Protein AF-A0A2P4Q697-F1 (afdb_monomer_lite)

Foldseek 3Di:
DVVVLVVVVVCQVFDADPNDTGHDADADEDAPVVVCVQLQFADCPDQQNDPQDLHGPVCPPVPVDDDDRDDWLVLCQVPQPSHPGRDDRHNNSVHTPVRHDYDPVNVVVVVVVVVVVVVCVVCVVVVNPDPVVQVVVCVVCVVVVHHKDWDADPPPRDIDMDD

pLDDT: mean 92.04, std 4.47, range [66.31, 97.88]

Structure (mmCIF, N/CA/C/O backbone):
data_AF-A0A2P4Q697-F1
#
_entry.id   AF-A0A2P4Q697-F1
#
loop_
_atom_site.group_PDB
_atom_site.id
_atom_site.type_symbol
_atom_site.label_atom_id
_atom_site.label_alt_id
_atom_site.label_comp_id
_atom_site.label_asym_id
_atom_site.label_entity_id
_atom_site.label_seq_id
_atom_site.pdbx_PDB_ins_code
_atom_site.Cartn_x
_atom_site.Cartn_y
_atom_site.Cartn_z
_atom_site.occupancy
_atom_site.B_iso_or_equiv
_atom_site.auth_seq_id
_atom_site.auth_comp_id
_atom_site.auth_asym_id
_atom_site.auth_atom_id
_atom_site.pdbx_PDB_model_num
ATOM 1 N N . MET A 1 1 ? -18.423 13.085 9.509 1.00 74.38 1 MET A N 1
ATOM 2 C CA . MET A 1 1 ? -17.471 12.054 9.984 1.00 74.38 1 MET A CA 1
ATOM 3 C C . MET A 1 1 ? -17.628 11.698 11.458 1.00 74.38 1 MET A C 1
ATOM 5 O O . MET A 1 1 ? -17.779 10.522 11.745 1.00 74.38 1 MET A O 1
ATOM 9 N N . THR A 1 2 ? -17.678 12.653 12.391 1.00 80.69 2 THR A N 1
ATOM 10 C CA . THR A 1 2 ? -17.758 12.363 13.842 1.00 80.69 2 THR A CA 1
ATOM 11 C C . THR A 1 2 ? -18.938 11.465 14.242 1.00 80.69 2 THR A C 1
ATOM 13 O O . THR A 1 2 ? -18.762 10.519 15.005 1.00 80.69 2 THR A O 1
ATOM 16 N N . GLN A 1 3 ? -20.128 11.697 13.672 1.00 90.81 3 GLN A N 1
ATOM 17 C CA . GLN A 1 3 ? -21.302 10.849 13.919 1.00 90.81 3 GLN A CA 1
ATOM 18 C C . GLN A 1 3 ? -21.110 9.410 13.422 1.00 90.81 3 GLN A C 1
ATOM 20 O O . GLN A 1 3 ? -21.510 8.466 14.096 1.00 90.81 3 GLN A O 1
ATOM 25 N N . PHE A 1 4 ? -20.487 9.246 12.256 1.00 90.31 4 PHE A N 1
ATOM 26 C CA . PHE A 1 4 ? -20.236 7.940 11.654 1.00 90.31 4 PHE A CA 1
ATOM 27 C C . PHE A 1 4 ? -19.262 7.114 12.504 1.00 90.31 4 PHE A C 1
ATOM 29 O O . PHE A 1 4 ? -19.586 5.987 12.865 1.00 90.31 4 PHE A O 1
ATOM 36 N N . CYS A 1 5 ? -18.132 7.699 12.919 1.00 90.00 5 CYS A N 1
ATOM 37 C CA . CYS A 1 5 ? -17.176 7.026 13.806 1.00 90.00 5 CYS A CA 1
ATOM 38 C C . CYS A 1 5 ? -17.819 6.631 15.144 1.00 90.00 5 CYS A C 1
ATOM 40 O O . CYS A 1 5 ? -17.591 5.530 15.636 1.00 90.00 5 CYS A O 1
ATOM 42 N N . ARG A 1 6 ? -18.666 7.497 15.722 1.00 90.88 6 ARG A N 1
ATOM 43 C CA . ARG A 1 6 ? -19.414 7.171 16.946 1.00 90.88 6 ARG A CA 1
ATOM 44 C C . ARG A 1 6 ? -20.351 5.978 16.744 1.00 90.88 6 ARG A C 1
ATOM 46 O O . ARG A 1 6 ? -20.358 5.072 17.569 1.00 90.88 6 ARG A O 1
ATOM 53 N N . ASN A 1 7 ? -21.107 5.960 15.648 1.00 92.56 7 ASN A N 1
ATOM 54 C CA . ASN A 1 7 ? -22.011 4.852 15.336 1.00 92.56 7 ASN A CA 1
ATOM 55 C C . ASN A 1 7 ? -21.250 3.534 15.136 1.00 92.56 7 ASN A C 1
ATOM 57 O O . ASN A 1 7 ? -21.692 2.504 15.634 1.00 92.56 7 ASN A O 1
ATOM 61 N N . LEU A 1 8 ? -20.095 3.568 14.464 1.00 92.38 8 LEU A N 1
ATOM 62 C CA . LEU A 1 8 ? -19.229 2.396 14.300 1.00 92.38 8 LEU A CA 1
ATOM 63 C C . LEU A 1 8 ? -18.710 1.858 15.636 1.00 92.38 8 LEU A C 1
ATOM 65 O O . LEU A 1 8 ? -18.733 0.649 15.849 1.00 92.38 8 LEU A O 1
ATOM 69 N N . ARG A 1 9 ? -18.285 2.738 16.553 1.00 91.69 9 ARG A N 1
ATOM 70 C CA . ARG A 1 9 ? -17.868 2.321 17.902 1.00 91.69 9 ARG A CA 1
ATOM 71 C C . ARG A 1 9 ? -19.005 1.643 18.655 1.00 91.69 9 ARG A C 1
ATOM 73 O O . ARG A 1 9 ? -18.800 0.568 19.196 1.00 91.69 9 ARG A O 1
ATOM 80 N N . ASN A 1 10 ? -20.208 2.214 18.612 1.00 92.12 10 ASN A N 1
ATOM 81 C CA . ASN A 1 10 ? -21.377 1.590 19.231 1.00 92.12 10 ASN A CA 1
ATOM 82 C C . ASN A 1 10 ? -21.681 0.216 18.615 1.00 92.12 10 ASN A C 1
ATOM 84 O O . ASN A 1 10 ? -22.014 -0.715 19.336 1.00 92.12 10 ASN A O 1
ATOM 88 N N . LEU A 1 11 ? -21.535 0.074 17.293 1.00 93.31 11 LEU A N 1
ATOM 89 C CA . LEU A 1 11 ? -21.750 -1.201 16.608 1.00 93.31 11 LEU A CA 1
ATOM 90 C C . LEU A 1 11 ? -20.703 -2.258 16.998 1.00 93.31 11 LEU A C 1
ATOM 92 O O . LEU A 1 11 ? -21.024 -3.445 17.020 1.00 93.31 11 LEU A O 1
ATOM 96 N N . LYS A 1 12 ? -19.475 -1.848 17.346 1.00 90.94 12 LYS A N 1
ATOM 97 C CA . LYS A 1 12 ? -18.420 -2.758 17.822 1.00 90.94 12 LYS A CA 1
ATOM 98 C C . LYS A 1 12 ? -18.811 -3.490 19.113 1.00 90.94 12 LYS A C 1
ATOM 100 O O . LYS A 1 12 ? -18.431 -4.644 19.282 1.00 90.94 12 LYS A O 1
ATOM 105 N N . GLU A 1 13 ? -19.610 -2.863 19.977 1.00 91.69 13 GLU A N 1
ATOM 106 C CA . GLU A 1 13 ? -20.124 -3.474 21.220 1.00 91.69 13 GLU A CA 1
ATOM 107 C C . GLU A 1 13 ? -21.144 -4.606 20.968 1.00 91.69 13 GLU A C 1
ATOM 109 O O . GLU A 1 13 ? -21.489 -5.386 21.870 1.00 91.69 13 GLU A O 1
ATOM 114 N N . GLY A 1 14 ? -21.596 -4.721 19.717 1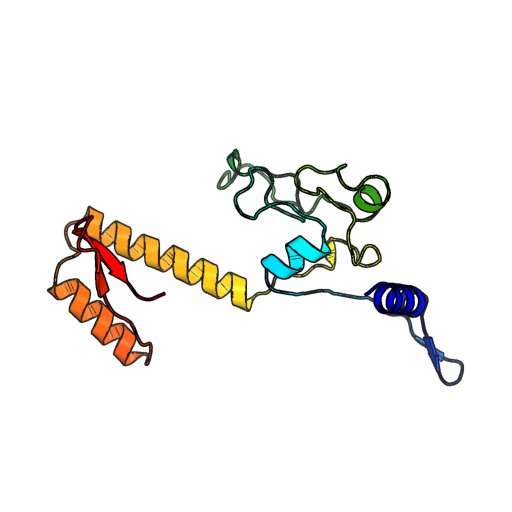.00 93.38 14 GLY A N 1
ATOM 115 C CA . GLY A 1 14 ? -22.548 -5.704 19.231 1.00 93.38 14 GLY A CA 1
ATOM 116 C C . GLY A 1 14 ? -23.949 -5.132 19.027 1.00 93.38 14 GLY A C 1
ATOM 117 O O . GLY A 1 14 ? -24.271 -4.017 19.433 1.00 93.38 14 GLY A O 1
ATOM 118 N N . LEU A 1 15 ? -24.804 -5.921 18.382 1.00 95.19 15 LEU A N 1
ATOM 119 C CA . LEU A 1 15 ? -26.193 -5.575 18.086 1.00 95.19 15 LEU A CA 1
ATOM 120 C C . LEU A 1 15 ? -27.116 -6.693 18.566 1.00 95.19 15 LEU A C 1
ATOM 122 O O . LEU A 1 15 ? -26.839 -7.864 18.323 1.00 95.19 15 LEU A O 1
ATOM 126 N N . VAL A 1 16 ? -28.221 -6.351 19.227 1.00 95.75 16 VAL A N 1
ATOM 127 C CA . VAL A 1 16 ? -29.220 -7.338 19.659 1.00 95.75 16 VAL A CA 1
ATOM 128 C C . VAL A 1 16 ? -30.395 -7.327 18.688 1.00 95.75 16 VAL A C 1
ATOM 130 O O . VAL A 1 16 ? -31.049 -6.301 18.521 1.00 95.75 16 VAL A O 1
ATOM 133 N N . ILE A 1 17 ? -30.669 -8.470 18.059 1.00 95.88 17 ILE A N 1
ATOM 13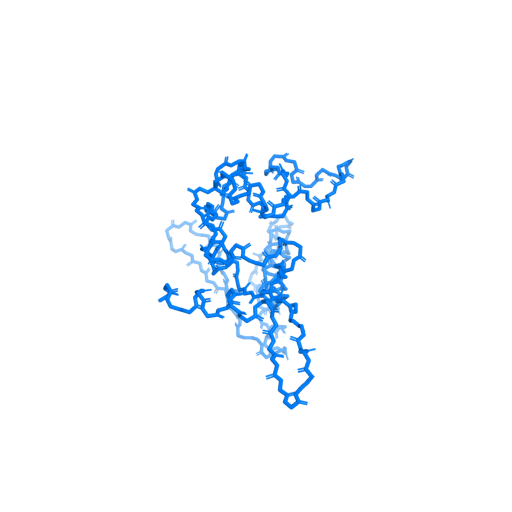4 C CA . ILE A 1 17 ? -31.803 -8.672 17.148 1.00 95.88 17 ILE A CA 1
ATOM 135 C C . ILE A 1 17 ? -32.539 -9.926 17.610 1.00 95.88 17 ILE A C 1
ATOM 137 O O . ILE A 1 17 ? -31.931 -10.991 17.684 1.00 95.88 17 ILE A O 1
ATOM 141 N N . ASN A 1 18 ? -33.832 -9.813 17.931 1.00 95.62 18 ASN A N 1
ATOM 142 C CA . ASN A 1 18 ? -34.661 -10.929 18.412 1.00 95.62 18 ASN A CA 1
ATOM 143 C C . ASN A 1 18 ? -34.010 -11.710 19.573 1.00 95.62 18 ASN A C 1
ATOM 145 O O . ASN A 1 18 ? -33.925 -12.934 19.537 1.00 95.62 18 ASN A O 1
ATOM 149 N N . ASN A 1 19 ? -33.506 -10.995 20.586 1.00 95.38 19 ASN A N 1
ATOM 150 C CA . ASN A 1 19 ? -32.765 -11.539 21.736 1.00 95.38 19 ASN A CA 1
ATOM 151 C C . ASN A 1 19 ? -31.443 -12.267 21.409 1.00 95.38 19 ASN A C 1
ATOM 153 O O . ASN A 1 19 ? -30.829 -12.838 22.307 1.00 95.38 19 ASN A O 1
ATOM 157 N N . VAL A 1 20 ? -30.951 -12.208 20.168 1.00 96.38 20 VAL A N 1
ATOM 158 C CA . VAL A 1 20 ? -29.631 -12.728 19.784 1.00 96.38 20 VAL A CA 1
ATOM 159 C C . VAL A 1 20 ? -28.629 -11.580 19.724 1.00 96.38 20 VAL A C 1
ATOM 161 O O . VAL A 1 20 ? -28.856 -10.599 19.015 1.00 96.38 20 VAL A O 1
ATOM 164 N N . LYS A 1 21 ? -27.509 -11.699 20.452 1.00 95.88 21 LYS A N 1
ATOM 165 C CA . LYS A 1 21 ? -26.396 -10.742 20.386 1.00 95.88 21 LYS A CA 1
ATOM 166 C C . LYS A 1 21 ? -25.451 -11.101 19.235 1.00 95.88 21 LYS A C 1
ATOM 168 O O . LYS A 1 21 ? -24.804 -12.143 19.258 1.00 95.88 21 LYS A O 1
ATOM 173 N N . TRP A 1 22 ? -25.335 -10.198 18.271 1.00 96.25 22 TRP A N 1
ATOM 174 C CA . TRP A 1 22 ? -24.401 -10.251 17.152 1.00 96.25 22 TRP A CA 1
ATOM 175 C C . TRP A 1 22 ? -23.144 -9.459 17.498 1.00 96.25 22 TRP A C 1
ATOM 177 O O . TRP A 1 22 ? -23.237 -8.281 17.840 1.00 96.25 22 TRP A O 1
ATOM 187 N N . ASN A 1 23 ? -21.976 -10.091 17.404 1.00 95.62 23 ASN A N 1
ATOM 188 C CA . ASN A 1 23 ? -20.683 -9.434 17.592 1.00 95.62 23 ASN A CA 1
ATOM 189 C C . ASN A 1 23 ? -20.051 -9.155 16.226 1.00 95.62 23 ASN A C 1
ATOM 191 O O . ASN A 1 23 ? -20.137 -9.991 15.328 1.00 95.62 23 ASN A O 1
ATOM 195 N N . PHE A 1 24 ? -19.387 -8.010 16.084 1.00 93.88 24 PHE A N 1
ATOM 196 C CA . PHE A 1 24 ? -18.775 -7.601 14.822 1.00 93.88 24 PHE A CA 1
ATOM 197 C C . PHE A 1 24 ? -17.260 -7.516 14.952 1.00 93.88 24 PHE A C 1
ATOM 199 O O . PHE A 1 24 ? -16.730 -6.925 15.893 1.00 93.88 24 PHE A O 1
ATOM 206 N N . GLN A 1 25 ? -16.565 -8.069 13.962 1.00 94.44 25 GLN A N 1
ATOM 207 C CA . GLN A 1 25 ? -15.152 -7.810 13.730 1.00 94.44 25 GLN A CA 1
ATOM 208 C C . GLN A 1 25 ? -15.030 -6.962 12.474 1.00 94.44 25 GLN A C 1
ATOM 210 O O . GLN A 1 25 ? -15.431 -7.375 11.388 1.00 94.44 25 GLN A O 1
ATOM 215 N N . PHE A 1 26 ? -14.499 -5.755 12.634 1.00 95.06 26 PHE A N 1
ATOM 216 C CA . PHE A 1 26 ? -14.274 -4.869 11.506 1.00 95.06 26 PHE A CA 1
ATOM 217 C C . PHE A 1 26 ? -12.908 -5.137 10.894 1.00 95.06 26 PHE A C 1
ATOM 219 O O . PHE A 1 26 ? -11.907 -5.232 11.607 1.00 95.06 26 PHE A O 1
ATOM 226 N N . TYR A 1 27 ? -12.910 -5.206 9.569 1.00 95.38 27 TYR A N 1
ATOM 227 C CA . TYR A 1 27 ? -11.736 -5.159 8.716 1.00 95.38 27 TYR A CA 1
ATOM 228 C C . TYR A 1 27 ? -11.871 -3.945 7.816 1.00 95.38 27 TYR A C 1
ATOM 230 O O . TYR A 1 27 ? -12.979 -3.575 7.418 1.00 95.38 27 TYR A O 1
ATOM 238 N N . PHE A 1 28 ? -10.745 -3.311 7.522 1.00 94.25 28 PHE A N 1
ATOM 239 C CA . PHE A 1 28 ? -10.716 -2.142 6.665 1.00 94.25 28 PHE A CA 1
ATOM 240 C C . PHE A 1 28 ? -9.676 -2.334 5.571 1.00 94.25 28 PHE A C 1
ATOM 242 O O . PHE A 1 28 ? -8.529 -2.664 5.862 1.00 94.25 28 PHE A O 1
ATOM 249 N N . SER A 1 29 ? -10.080 -2.119 4.324 1.00 93.94 29 SER A N 1
ATOM 250 C CA . SER A 1 29 ? -9.191 -2.137 3.169 1.00 93.94 29 SER A CA 1
ATOM 251 C C . SER A 1 29 ? -9.505 -0.951 2.274 1.00 93.94 29 SER A C 1
ATOM 253 O O . SER A 1 29 ? -10.667 -0.577 2.099 1.00 93.94 29 SER A O 1
ATOM 255 N N . SER A 1 30 ? -8.456 -0.328 1.757 1.00 93.25 30 SER A N 1
ATOM 256 C CA . SER A 1 30 ? -8.539 0.788 0.827 1.00 93.25 30 SER A CA 1
ATOM 257 C C . SER A 1 30 ? -7.204 0.969 0.125 1.00 93.25 30 SER A C 1
ATOM 259 O O . SER A 1 30 ? -6.174 0.469 0.591 1.00 93.25 30 SER A O 1
ATOM 261 N N . ASP A 1 31 ? -7.193 1.803 -0.911 1.00 92.88 31 ASP A N 1
ATOM 262 C CA . ASP A 1 31 ? -5.952 2.302 -1.479 1.00 92.88 31 ASP A CA 1
ATOM 263 C C . ASP A 1 31 ? -5.057 2.942 -0.397 1.00 92.88 31 ASP A C 1
ATOM 265 O O . ASP A 1 31 ? -5.514 3.416 0.656 1.00 92.88 31 ASP A O 1
ATOM 269 N N . TRP A 1 32 ? -3.752 2.960 -0.672 1.00 90.06 32 TRP A N 1
ATOM 270 C CA . TRP A 1 32 ? -2.737 3.435 0.264 1.00 90.06 32 TRP A CA 1
ATOM 271 C C . TRP A 1 32 ? -2.978 4.870 0.748 1.00 90.06 32 TRP A C 1
ATOM 273 O O . TRP A 1 32 ? -2.722 5.189 1.911 1.00 90.06 32 TRP A O 1
ATOM 283 N N . LYS A 1 33 ? -3.463 5.755 -0.131 1.00 91.38 33 LYS A N 1
ATOM 284 C CA . LYS A 1 33 ? -3.654 7.170 0.197 1.00 91.38 33 LYS A CA 1
ATOM 285 C C . LYS A 1 33 ? -4.788 7.326 1.199 1.00 91.38 33 LYS A C 1
ATOM 287 O O . LYS A 1 33 ? -4.622 8.058 2.176 1.00 91.38 33 LYS A O 1
ATOM 292 N N . PHE A 1 34 ? -5.908 6.637 0.993 1.00 93.12 34 PHE A N 1
ATOM 293 C CA . PHE A 1 34 ? -7.006 6.662 1.955 1.00 93.12 34 PHE A CA 1
ATOM 294 C C . PHE A 1 34 ? -6.613 6.003 3.282 1.00 93.12 34 PHE A C 1
ATOM 296 O O . PHE A 1 34 ? -6.847 6.580 4.346 1.00 93.12 34 PHE A O 1
ATOM 303 N N . LEU A 1 35 ? -5.906 4.871 3.225 1.00 93.56 35 LEU A N 1
ATOM 304 C CA . LEU A 1 35 ? -5.408 4.164 4.405 1.00 93.56 35 LEU A CA 1
ATOM 305 C C . LEU A 1 35 ? -4.506 5.064 5.260 1.00 93.56 35 LEU A C 1
ATOM 307 O O . LEU A 1 35 ? -4.704 5.180 6.471 1.00 93.56 35 LEU A O 1
ATOM 311 N N . ALA A 1 36 ? -3.552 5.755 4.631 1.00 92.81 36 ALA A N 1
ATOM 312 C CA . ALA A 1 36 ? -2.649 6.676 5.313 1.00 92.81 36 ALA A CA 1
ATOM 313 C C . ALA A 1 36 ? -3.406 7.829 5.990 1.00 92.81 36 ALA A C 1
ATOM 315 O O . ALA A 1 36 ? -3.087 8.194 7.122 1.00 92.81 36 ALA A O 1
ATOM 316 N N . ILE A 1 37 ? -4.441 8.373 5.341 1.00 93.50 37 ILE A N 1
ATOM 317 C CA . ILE A 1 37 ? -5.290 9.419 5.928 1.00 93.50 37 ILE A CA 1
ATOM 318 C C . ILE A 1 37 ? -6.018 8.885 7.161 1.00 93.50 37 ILE A C 1
ATOM 320 O O . ILE A 1 37 ? -5.996 9.529 8.212 1.00 93.50 37 ILE A O 1
ATOM 324 N N . CYS A 1 38 ? -6.639 7.709 7.057 1.00 94.00 38 CYS A N 1
ATOM 325 C CA . CYS A 1 38 ? -7.393 7.132 8.159 1.00 94.00 38 CYS A CA 1
ATOM 326 C C . CYS A 1 38 ? -6.511 6.756 9.350 1.00 94.00 38 CYS A C 1
ATOM 328 O O . CYS A 1 38 ? -6.954 6.914 10.481 1.00 94.00 38 CYS A O 1
ATOM 330 N N . LEU A 1 39 ? -5.266 6.335 9.124 1.00 94.19 39 LEU A N 1
ATOM 331 C CA . LEU A 1 39 ? -4.307 6.019 10.187 1.00 94.19 39 LEU A CA 1
ATOM 332 C C . LEU A 1 39 ? -3.523 7.233 10.710 1.00 94.19 39 LEU A C 1
ATOM 334 O O . LEU A 1 39 ? -2.664 7.072 11.581 1.00 94.19 39 LEU A O 1
ATOM 338 N N . GLY A 1 40 ? -3.777 8.433 10.177 1.00 93.56 40 GLY A N 1
ATOM 339 C CA . GLY A 1 40 ? -3.041 9.640 10.550 1.00 93.56 40 GLY A CA 1
ATOM 340 C C . GLY A 1 40 ? -1.549 9.559 10.212 1.00 93.56 40 GLY A C 1
ATOM 341 O O . GLY A 1 40 ? -0.712 10.062 10.962 1.00 93.56 40 GLY A O 1
ATOM 342 N N . PHE A 1 41 ? -1.215 8.885 9.114 1.00 93.19 41 PHE A N 1
ATOM 343 C CA . PHE A 1 41 ? 0.144 8.558 8.700 1.00 93.19 41 PHE A CA 1
ATOM 344 C C . PHE A 1 41 ? 0.781 9.660 7.837 1.00 93.19 41 PHE A C 1
ATOM 346 O O . PHE A 1 41 ? 0.110 10.546 7.306 1.00 93.19 41 PHE A O 1
ATOM 353 N N . ASN A 1 42 ? 2.107 9.631 7.729 1.00 90.69 42 ASN A N 1
ATOM 354 C CA . ASN A 1 42 ? 2.897 10.574 6.941 1.00 90.69 42 ASN A CA 1
ATOM 355 C C . ASN A 1 42 ? 2.856 10.256 5.428 1.00 90.69 42 ASN A C 1
ATOM 357 O O . ASN A 1 42 ? 2.109 9.398 4.959 1.00 90.69 42 ASN A O 1
ATOM 361 N N . SER A 1 43 ? 3.659 10.979 4.642 1.00 84.25 43 SER A N 1
ATOM 362 C CA . SER A 1 43 ? 3.747 10.759 3.198 1.00 84.25 43 SER A CA 1
ATOM 363 C C . SER A 1 43 ? 4.359 9.398 2.847 1.00 84.25 43 SER A C 1
ATOM 365 O O . SER A 1 43 ? 5.297 8.930 3.491 1.00 84.25 43 SER A O 1
ATOM 367 N N . ALA A 1 44 ? 3.896 8.810 1.740 1.00 77.31 44 ALA A N 1
ATOM 368 C CA . ALA A 1 44 ? 4.369 7.515 1.239 1.00 77.31 44 ALA A CA 1
ATOM 369 C C . ALA A 1 44 ? 5.892 7.455 0.993 1.00 77.31 44 ALA A C 1
ATOM 371 O O . ALA A 1 44 ? 6.496 6.391 1.056 1.00 77.31 44 ALA A O 1
ATOM 372 N N . HIS A 1 45 ? 6.527 8.599 0.719 1.00 82.06 45 HIS A N 1
ATOM 373 C CA . HIS A 1 45 ? 7.965 8.685 0.445 1.00 82.06 45 HIS A CA 1
ATOM 374 C C . HIS A 1 45 ? 8.834 8.848 1.701 1.00 82.06 45 HIS A C 1
ATOM 376 O O . HIS A 1 45 ? 10.059 8.926 1.586 1.00 82.06 45 HIS A O 1
ATOM 382 N N . SER A 1 46 ? 8.221 8.911 2.885 1.00 88.31 46 SER A N 1
ATOM 383 C CA . SER A 1 46 ? 8.914 9.064 4.162 1.00 88.31 46 SER A CA 1
ATOM 384 C C . SER A 1 46 ? 9.871 7.908 4.461 1.00 88.31 46 SER A C 1
ATOM 386 O O . SER A 1 46 ? 9.692 6.779 4.008 1.00 88.31 46 SER A O 1
ATOM 388 N N . LYS A 1 47 ? 10.873 8.174 5.308 1.00 91.00 47 LYS A N 1
ATOM 389 C CA . LYS A 1 47 ? 11.761 7.133 5.838 1.00 91.00 47 LYS A CA 1
ATOM 390 C C . LYS A 1 47 ? 10.984 6.073 6.634 1.00 91.00 47 LYS A C 1
ATOM 392 O O . LYS A 1 47 ? 11.329 4.901 6.566 1.00 91.00 47 LYS A O 1
ATOM 397 N N . ASN A 1 48 ? 9.943 6.468 7.369 1.00 91.50 48 ASN A N 1
ATOM 398 C CA . ASN A 1 48 ? 9.083 5.542 8.114 1.00 91.50 48 ASN A CA 1
ATOM 399 C C . ASN A 1 48 ? 7.762 5.430 7.362 1.00 91.50 48 ASN A C 1
ATOM 401 O O . ASN A 1 48 ? 6.869 6.246 7.591 1.00 91.50 48 ASN A O 1
ATOM 405 N N . PHE A 1 49 ? 7.704 4.483 6.428 1.00 87.62 49 PHE A N 1
ATOM 406 C CA . PHE A 1 49 ? 6.623 4.368 5.452 1.00 87.62 49 PHE A CA 1
ATOM 407 C C . PHE A 1 49 ? 5.597 3.290 5.812 1.00 87.62 49 PHE A C 1
ATOM 409 O O . PHE A 1 49 ? 4.486 3.356 5.316 1.00 87.62 49 PHE A O 1
ATOM 416 N N . CYS A 1 50 ? 5.934 2.299 6.642 1.00 90.00 50 CYS A N 1
ATOM 417 C CA . CYS A 1 50 ? 5.034 1.178 6.910 1.00 90.00 50 CYS A CA 1
ATOM 418 C C . CYS A 1 50 ? 4.057 1.496 8.061 1.00 90.00 50 CYS A C 1
ATOM 420 O O . CYS A 1 50 ? 4.522 1.890 9.135 1.00 90.00 50 CYS A O 1
ATOM 422 N N . PRO A 1 51 ? 2.735 1.281 7.928 1.00 91.06 51 PRO A N 1
ATOM 423 C CA . PRO A 1 51 ? 1.761 1.485 9.000 1.00 91.06 51 PRO A CA 1
ATOM 424 C C . PRO A 1 51 ? 1.705 0.299 9.970 1.00 91.06 51 PRO A C 1
ATOM 426 O O . PRO A 1 51 ? 1.229 0.460 11.087 1.00 91.06 51 PRO A O 1
ATOM 429 N N . TRP A 1 52 ? 2.218 -0.871 9.569 1.00 91.69 52 TRP A N 1
ATOM 430 C CA . TRP A 1 52 ? 2.128 -2.123 10.331 1.00 91.69 52 TRP A CA 1
ATOM 431 C C . TRP A 1 52 ? 3.405 -2.485 11.097 1.00 91.69 52 TRP A C 1
ATOM 433 O O . TRP A 1 52 ? 3.340 -3.170 12.116 1.00 91.69 52 TRP A O 1
ATOM 443 N N . CYS A 1 53 ? 4.576 -2.036 10.637 1.00 90.19 53 CYS A N 1
ATOM 444 C CA . CYS A 1 53 ? 5.860 -2.359 11.259 1.00 90.19 53 CYS A CA 1
ATOM 445 C C . CYS A 1 53 ? 6.741 -1.123 11.463 1.00 90.19 53 CYS A C 1
ATOM 447 O O . CYS A 1 53 ? 6.498 -0.047 10.911 1.00 90.19 53 CYS A O 1
ATOM 449 N N . THR A 1 54 ? 7.772 -1.276 12.289 1.00 90.81 54 THR A N 1
ATOM 450 C CA . THR A 1 54 ? 8.735 -0.223 12.652 1.00 90.81 54 THR A CA 1
ATOM 451 C C . THR A 1 54 ? 9.948 -0.147 11.722 1.00 90.81 54 THR A C 1
ATOM 453 O O . THR A 1 54 ? 10.868 0.624 11.990 1.00 90.81 54 THR A O 1
ATOM 456 N N . ILE A 1 55 ? 9.954 -0.931 10.641 1.00 88.25 55 ILE A N 1
ATOM 457 C CA . ILE A 1 55 ? 11.046 -0.974 9.668 1.00 88.25 55 ILE A CA 1
ATOM 458 C C . ILE A 1 55 ? 11.101 0.344 8.900 1.00 88.25 55 ILE A C 1
ATOM 460 O O . ILE A 1 55 ? 10.081 0.864 8.436 1.00 88.25 55 ILE A O 1
ATOM 464 N N . ASP A 1 56 ? 12.311 0.875 8.763 1.00 88.88 56 ASP A N 1
ATOM 465 C CA . ASP A 1 56 ? 12.556 2.083 7.996 1.00 88.88 56 ASP A CA 1
ATOM 466 C C . ASP A 1 56 ? 13.059 1.788 6.572 1.00 88.88 56 ASP A C 1
ATOM 468 O O . ASP A 1 56 ? 13.515 0.692 6.244 1.00 88.88 56 ASP A O 1
ATOM 472 N N . LYS A 1 57 ? 12.985 2.796 5.702 1.00 88.88 57 LYS A N 1
ATOM 473 C CA . LYS A 1 57 ? 13.340 2.693 4.283 1.00 88.88 57 LYS A CA 1
ATOM 474 C C . LYS A 1 57 ? 14.791 2.264 4.028 1.00 88.88 57 LYS A C 1
ATOM 476 O O . LYS A 1 57 ? 15.054 1.646 3.006 1.00 88.88 57 LYS A O 1
ATOM 481 N N . SER A 1 58 ? 15.732 2.552 4.933 1.00 89.19 58 SER A N 1
ATOM 482 C CA . SER A 1 58 ? 17.134 2.118 4.779 1.00 89.19 58 SER A CA 1
ATOM 483 C C . SER A 1 58 ? 17.337 0.622 5.011 1.00 89.19 58 SER A C 1
ATOM 485 O O . SER A 1 58 ? 18.384 0.087 4.671 1.00 89.19 58 SER A O 1
ATOM 487 N N . GLN A 1 59 ? 16.333 -0.056 5.560 1.00 87.25 59 GLN A N 1
ATOM 488 C CA . GLN A 1 59 ? 16.330 -1.499 5.776 1.00 87.25 59 GLN A CA 1
ATOM 489 C C . GLN A 1 59 ? 15.581 -2.245 4.661 1.00 87.25 59 GLN A C 1
ATOM 491 O O . GLN A 1 59 ? 15.417 -3.460 4.732 1.00 87.25 59 GLN A O 1
ATOM 496 N N . GLN A 1 60 ? 15.075 -1.530 3.652 1.00 83.69 60 GLN A N 1
ATOM 497 C CA . GLN A 1 60 ? 14.351 -2.135 2.542 1.00 83.69 60 GLN A CA 1
ATOM 498 C C . GLN A 1 60 ? 15.279 -3.059 1.742 1.00 83.69 60 GLN A C 1
ATOM 500 O O . GLN A 1 60 ? 16.365 -2.650 1.345 1.00 83.69 60 GLN A O 1
ATOM 505 N N . GLY A 1 61 ? 14.844 -4.300 1.507 1.00 80.38 61 GLY A N 1
ATOM 506 C CA . GLY A 1 61 ? 15.643 -5.316 0.810 1.00 80.38 61 GLY A CA 1
ATOM 507 C C . GLY A 1 61 ? 16.644 -6.068 1.694 1.00 80.38 61 GLY A C 1
ATOM 508 O O . GLY A 1 61 ? 17.317 -6.970 1.206 1.00 80.38 61 GLY A O 1
ATOM 509 N N . ASP A 1 62 ? 16.724 -5.750 2.990 1.00 87.00 62 ASP A N 1
ATOM 510 C CA . ASP A 1 62 ? 17.524 -6.517 3.944 1.00 87.00 62 ASP A CA 1
ATOM 511 C C . ASP A 1 62 ? 16.827 -7.847 4.276 1.00 87.00 62 ASP A C 1
ATOM 513 O O . ASP A 1 62 ? 15.901 -7.906 5.090 1.00 87.00 62 ASP A O 1
ATOM 517 N N . LEU A 1 63 ? 17.277 -8.917 3.616 1.00 85.62 63 LEU A N 1
ATOM 518 C CA . LEU A 1 63 ? 16.757 -10.277 3.786 1.00 85.62 63 LEU A CA 1
ATOM 519 C C . LEU A 1 63 ? 17.164 -10.919 5.120 1.00 85.62 63 LEU A C 1
ATOM 521 O O . LEU A 1 63 ? 16.624 -11.962 5.478 1.00 85.62 63 LEU A O 1
ATOM 525 N N . SER A 1 64 ? 18.098 -10.314 5.867 1.00 87.00 64 SER A N 1
ATOM 526 C CA . SER A 1 64 ? 18.475 -10.798 7.201 1.00 87.00 64 SER A CA 1
ATOM 527 C C . SER A 1 64 ? 17.449 -10.425 8.274 1.00 87.00 64 SER A C 1
ATOM 529 O O . SER A 1 64 ? 17.463 -10.980 9.374 1.00 87.00 64 SER A O 1
ATOM 531 N N . LYS A 1 65 ? 16.554 -9.476 7.971 1.00 82.25 65 LYS A N 1
ATOM 532 C CA . LYS A 1 65 ? 15.561 -8.969 8.914 1.00 82.25 65 LYS A CA 1
ATOM 533 C C . LYS A 1 65 ? 14.228 -9.662 8.748 1.00 82.25 65 LYS A C 1
ATOM 535 O O . LYS A 1 65 ? 13.752 -9.899 7.644 1.00 82.25 65 LYS A O 1
ATOM 540 N N . GLU A 1 66 ? 13.582 -9.903 9.880 1.00 82.25 66 GLU A N 1
ATOM 541 C CA . GLU A 1 66 ? 12.239 -10.456 9.909 1.00 82.25 66 GLU A CA 1
ATOM 542 C C . GLU A 1 66 ? 11.196 -9.332 9.839 1.00 82.25 66 GLU A C 1
ATOM 544 O O . GLU A 1 66 ? 11.143 -8.436 10.688 1.00 82.25 66 GLU A O 1
ATOM 549 N N . TRP A 1 67 ? 10.353 -9.376 8.810 1.00 82.50 67 TRP A N 1
ATOM 550 C CA . TRP A 1 67 ? 9.331 -8.366 8.551 1.00 82.50 67 TRP A CA 1
ATOM 551 C C . TRP A 1 67 ? 8.046 -8.726 9.294 1.00 82.50 67 TRP A C 1
ATOM 553 O O . TRP A 1 67 ? 7.138 -9.341 8.743 1.00 82.50 67 TRP A O 1
ATOM 563 N N . LYS A 1 68 ? 7.984 -8.359 10.577 1.00 85.25 68 LYS A N 1
ATOM 564 C CA . LYS A 1 68 ? 6.827 -8.620 11.445 1.00 85.25 68 LYS A CA 1
ATOM 565 C C . LYS A 1 68 ? 5.917 -7.404 11.573 1.00 85.25 68 LYS A C 1
ATOM 567 O O . LYS A 1 68 ? 6.391 -6.278 11.736 1.00 85.25 68 LYS A O 1
ATOM 572 N N . ILE A 1 69 ? 4.606 -7.646 11.569 1.00 88.00 69 ILE A N 1
ATOM 573 C CA . ILE A 1 69 ? 3.618 -6.671 12.045 1.00 88.00 69 ILE A CA 1
ATOM 574 C C . ILE A 1 69 ? 3.853 -6.504 13.547 1.00 88.00 69 ILE A C 1
ATOM 576 O O . ILE A 1 69 ? 3.739 -7.466 14.301 1.00 88.00 69 ILE A O 1
ATOM 580 N N . SER A 1 70 ? 4.248 -5.304 13.961 1.00 90.81 70 SER A N 1
ATOM 581 C CA . SER A 1 70 ? 4.692 -5.018 15.333 1.00 90.81 70 SER A CA 1
ATOM 582 C C . SER A 1 70 ? 4.035 -3.787 15.946 1.00 90.81 70 SER A C 1
ATOM 584 O O . SER A 1 70 ? 4.240 -3.497 17.123 1.00 90.81 70 SER A O 1
ATOM 586 N N . LYS A 1 71 ? 3.277 -3.029 15.150 1.00 93.94 71 LYS A N 1
ATOM 587 C CA . LYS A 1 71 ? 2.560 -1.850 15.622 1.00 93.94 71 LYS A CA 1
ATOM 588 C C . LYS A 1 71 ? 1.186 -2.238 16.148 1.00 93.94 71 LYS A C 1
ATOM 590 O O . LYS A 1 71 ? 0.460 -2.995 15.509 1.00 93.94 71 LYS A O 1
ATOM 595 N N . GLU A 1 72 ? 0.822 -1.636 17.270 1.00 95.19 72 GLU A N 1
ATOM 596 C CA . GLU A 1 72 ? -0.461 -1.839 17.942 1.00 95.19 72 GLU A CA 1
ATOM 597 C C . GLU A 1 72 ? -1.300 -0.559 17.909 1.00 95.19 72 GLU A C 1
ATOM 599 O O . GLU A 1 72 ? -0.769 0.554 18.001 1.00 95.19 72 GLU A O 1
ATOM 604 N N . MET A 1 73 ? -2.618 -0.707 17.755 1.00 95.00 73 MET A N 1
ATOM 605 C CA . MET A 1 73 ? -3.521 0.445 17.671 1.00 95.00 73 MET A CA 1
ATOM 606 C C . MET A 1 73 ? -3.627 1.148 19.028 1.00 95.00 73 MET A C 1
ATOM 608 O O . MET A 1 73 ? -3.660 2.371 19.096 1.00 95.00 73 MET A O 1
ATOM 612 N N . GLU A 1 74 ? -3.590 0.384 20.115 1.00 94.88 74 GLU A N 1
ATOM 613 C CA . GLU A 1 74 ? -3.674 0.831 21.503 1.00 94.88 74 GLU A CA 1
ATOM 614 C C . GLU A 1 74 ? -2.600 1.886 21.810 1.00 94.88 74 GLU A C 1
ATOM 616 O O . GLU A 1 74 ? -2.903 2.959 22.333 1.00 94.88 74 GLU A O 1
ATOM 621 N N . LYS A 1 75 ? -1.357 1.647 21.372 1.00 95.50 75 LYS A N 1
ATOM 622 C CA . LYS A 1 75 ? -0.247 2.603 21.516 1.00 95.50 75 LYS A CA 1
ATOM 623 C C . LYS A 1 75 ? -0.461 3.896 20.735 1.00 95.50 75 LYS A C 1
ATOM 625 O O . LYS A 1 75 ? -0.065 4.964 21.198 1.00 95.50 75 LYS A O 1
ATOM 630 N N . LEU A 1 76 ? -1.099 3.817 19.569 1.00 94.00 76 LEU A N 1
ATOM 631 C CA . LEU A 1 76 ? -1.436 4.992 1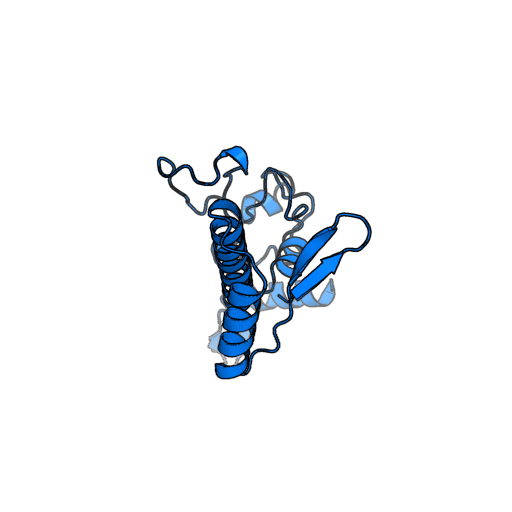8.762 1.00 94.00 76 LEU A CA 1
ATOM 632 C C . LEU A 1 76 ? -2.596 5.799 19.352 1.00 94.00 76 LEU A C 1
ATOM 634 O O . LEU A 1 76 ? -2.639 7.014 19.160 1.00 94.00 76 LEU A O 1
ATOM 638 N N . VAL A 1 77 ? -3.509 5.147 20.074 1.00 92.81 77 VAL A N 1
ATOM 639 C CA . VAL A 1 77 ? -4.586 5.816 20.817 1.00 92.81 77 VAL A CA 1
ATOM 640 C C . VAL A 1 77 ? -4.033 6.542 22.041 1.00 92.81 77 VAL A C 1
ATOM 642 O O . VAL A 1 77 ? -4.401 7.692 22.269 1.00 92.81 77 VAL A O 1
ATOM 645 N N . GLU A 1 78 ? -3.118 5.914 22.790 1.00 94.12 78 GLU A N 1
ATOM 646 C CA . GLU A 1 78 ? -2.418 6.552 23.916 1.00 94.12 78 GLU A CA 1
ATOM 647 C C . GLU A 1 78 ? -1.627 7.786 23.455 1.00 94.12 78 GLU A C 1
ATOM 649 O O . GLU A 1 78 ? -1.651 8.839 24.097 1.00 94.12 78 GLU A O 1
ATOM 654 N N . LYS A 1 79 ? -0.907 7.655 22.334 1.00 94.25 79 LYS A N 1
ATOM 655 C CA . LYS A 1 79 ? -0.071 8.714 21.771 1.00 94.25 79 LYS A CA 1
ATOM 656 C C . LYS A 1 79 ? 0.070 8.533 20.260 1.00 94.25 79 LYS A C 1
ATOM 658 O O . LYS A 1 79 ? 0.788 7.653 19.790 1.00 94.25 79 LYS A O 1
ATOM 663 N N . SER A 1 80 ? -0.519 9.432 19.476 1.00 89.62 80 SER A N 1
ATOM 664 C CA . SER A 1 80 ? -0.538 9.298 18.008 1.00 89.62 80 SER A CA 1
ATOM 665 C C . SER A 1 80 ? 0.825 9.298 17.333 1.00 89.62 80 SER A C 1
ATOM 667 O O . SER A 1 80 ? 0.957 8.733 16.256 1.00 89.62 80 SER A O 1
ATOM 669 N N . ASN A 1 81 ? 1.848 9.885 17.950 1.00 92.94 81 ASN A N 1
ATOM 670 C CA . ASN A 1 81 ? 3.223 9.852 17.453 1.00 92.94 81 ASN A CA 1
ATOM 671 C C . ASN A 1 81 ? 4.118 8.856 18.210 1.00 92.94 81 ASN A C 1
ATOM 673 O O . ASN A 1 81 ? 5.342 8.994 18.179 1.00 92.94 81 ASN A O 1
ATOM 677 N N . TYR A 1 82 ? 3.531 7.866 18.898 1.00 95.19 82 TYR A N 1
ATOM 678 C CA . TYR A 1 82 ? 4.275 6.799 19.574 1.00 95.19 82 TYR A CA 1
ATOM 679 C C . TYR A 1 82 ? 5.196 6.069 18.592 1.00 95.19 82 TYR A C 1
ATOM 681 O O . TYR A 1 82 ? 6.396 5.931 18.830 1.00 95.19 82 TYR A O 1
ATOM 689 N N . TYR A 1 83 ? 4.644 5.666 17.446 1.00 94.69 83 TYR A N 1
ATOM 690 C CA . TYR A 1 83 ? 5.421 5.103 16.355 1.00 94.69 83 TYR A CA 1
ATOM 691 C C . TYR A 1 83 ? 5.800 6.169 15.336 1.00 94.69 83 TYR A C 1
ATOM 693 O O . TYR A 1 83 ? 4.968 6.963 14.890 1.00 94.69 83 TYR A O 1
ATOM 701 N N . LYS A 1 84 ? 7.049 6.106 14.865 1.00 93.19 84 LYS A N 1
ATOM 702 C CA . LYS A 1 84 ? 7.492 6.948 13.757 1.00 93.19 84 LYS A CA 1
ATOM 703 C C . LYS A 1 84 ? 6.590 6.738 12.539 1.00 93.19 84 LYS A C 1
ATOM 705 O O . LYS A 1 84 ? 6.271 5.615 12.144 1.00 93.19 84 LYS A O 1
ATOM 710 N N . GLY A 1 85 ? 6.212 7.864 11.954 1.00 92.88 85 GLY A N 1
ATOM 711 C CA . GLY A 1 85 ? 5.386 7.960 10.763 1.00 92.88 85 GLY A CA 1
ATOM 712 C C . GLY A 1 85 ? 3.901 8.180 11.010 1.00 92.88 85 GLY A C 1
ATOM 713 O O . GLY A 1 85 ? 3.263 8.782 10.155 1.00 92.88 85 GLY A O 1
ATOM 714 N N . HIS A 1 86 ? 3.385 7.844 12.192 1.00 94.12 86 HIS A N 1
ATOM 715 C CA . HIS A 1 86 ? 2.073 8.324 12.616 1.00 94.12 86 HIS A CA 1
ATOM 716 C C . HIS A 1 86 ? 2.235 9.738 13.181 1.00 94.12 86 HIS A C 1
ATOM 718 O O . HIS A 1 86 ? 3.091 9.997 14.027 1.00 94.12 86 HIS A O 1
ATOM 724 N N . ILE A 1 87 ? 1.474 10.678 12.632 1.00 93.94 87 ILE A N 1
ATOM 725 C CA . ILE A 1 87 ? 1.567 12.111 12.937 1.00 93.94 87 ILE A CA 1
ATOM 726 C C . ILE A 1 87 ? 0.252 12.677 13.478 1.00 93.94 87 ILE A C 1
ATOM 728 O O . ILE A 1 87 ? 0.229 13.796 13.985 1.00 93.94 87 ILE A O 1
ATOM 732 N N . ARG A 1 88 ? -0.848 11.931 13.342 1.00 94.44 88 ARG A N 1
ATOM 733 C CA . ARG A 1 88 ? -2.196 12.307 13.775 1.00 94.44 88 ARG A CA 1
ATOM 734 C C . ARG A 1 88 ? -2.913 11.092 14.356 1.00 94.44 88 ARG A C 1
ATOM 736 O O . ARG A 1 88 ? -2.512 9.957 14.118 1.00 94.44 88 ARG A O 1
ATOM 743 N N . ASN A 1 89 ? -3.982 11.343 15.105 1.00 93.38 89 ASN A N 1
ATOM 744 C CA . ASN A 1 89 ? -4.830 10.280 15.640 1.00 93.38 89 ASN A CA 1
ATOM 745 C C . ASN A 1 89 ? -5.526 9.525 14.497 1.00 93.38 89 ASN A C 1
ATOM 747 O O . ASN A 1 89 ? -5.959 10.143 13.519 1.00 93.38 89 ASN A O 1
ATOM 751 N N . SER A 1 90 ? -5.663 8.207 14.652 1.00 93.50 90 SER A N 1
ATOM 752 C CA . SER A 1 90 ? -6.421 7.372 13.719 1.00 93.50 90 SER A CA 1
ATOM 753 C C . SER A 1 90 ? -7.904 7.755 13.737 1.00 93.50 90 SER A C 1
ATOM 755 O O . SER A 1 90 ? -8.502 7.928 14.799 1.00 93.50 90 SER A O 1
ATOM 757 N N . LEU A 1 91 ? -8.515 7.872 12.557 1.00 93.88 91 LEU A N 1
ATOM 758 C CA . LEU A 1 91 ? -9.957 8.074 12.396 1.00 93.88 91 LEU A CA 1
ATOM 759 C C . LEU A 1 91 ? -10.749 6.846 12.836 1.00 93.88 91 LEU A C 1
ATOM 761 O O . LEU A 1 91 ? -11.869 6.990 13.338 1.00 93.88 91 LEU A O 1
ATOM 765 N N . PHE A 1 92 ? -10.175 5.657 12.622 1.00 93.81 92 PHE A N 1
ATOM 766 C CA . PHE A 1 92 ? -10.800 4.387 12.950 1.00 93.81 92 PHE A CA 1
ATOM 767 C C . PHE A 1 92 ? -9.996 3.598 13.992 1.00 93.81 92 PHE A C 1
ATOM 769 O O . PHE A 1 92 ? -9.623 2.448 13.779 1.00 93.81 92 PHE A O 1
ATOM 776 N N . ASP A 1 93 ? -9.753 4.228 15.142 1.00 93.31 93 ASP A N 1
ATOM 777 C CA . ASP A 1 93 ? -9.031 3.649 16.286 1.00 93.31 93 ASP A CA 1
ATOM 778 C C . ASP A 1 93 ? -9.647 2.368 16.867 1.00 93.31 93 ASP A C 1
ATOM 780 O O . ASP A 1 93 ? -8.956 1.564 17.484 1.00 93.31 93 ASP A O 1
ATOM 784 N N . MET A 1 94 ? -10.939 2.136 16.646 1.00 93.44 94 MET A N 1
ATOM 785 C CA . MET A 1 94 ? -11.591 0.907 17.078 1.00 93.44 94 MET A CA 1
ATOM 786 C C . MET A 1 94 ? -11.227 -0.317 16.224 1.00 93.44 94 MET A C 1
ATOM 788 O O . MET A 1 94 ? -11.628 -1.421 16.585 1.00 93.44 94 MET A O 1
ATOM 792 N N . ILE A 1 95 ? -10.517 -0.162 15.103 1.00 94.81 95 ILE A N 1
ATOM 793 C CA . ILE A 1 95 ? -10.091 -1.277 14.246 1.00 94.81 95 ILE A CA 1
ATOM 794 C C . ILE A 1 95 ? -8.624 -1.607 14.565 1.00 94.81 95 ILE A C 1
ATOM 796 O O . ILE A 1 95 ? -7.763 -0.756 14.321 1.00 94.81 95 ILE A O 1
ATOM 800 N N . PRO A 1 96 ? -8.316 -2.815 15.078 1.00 94.06 96 PRO A N 1
ATOM 801 C CA . PRO A 1 96 ? -6.941 -3.243 15.340 1.00 94.06 96 PRO A CA 1
ATOM 802 C C . PRO A 1 96 ? -6.056 -3.123 14.098 1.00 94.06 96 PRO A C 1
ATOM 804 O O . PRO A 1 96 ? -6.524 -3.392 12.995 1.00 94.06 96 PRO A O 1
ATOM 807 N N . LEU A 1 97 ? -4.774 -2.769 14.248 1.00 93.19 97 LEU A N 1
ATOM 808 C CA . LEU A 1 97 ? -3.876 -2.549 13.100 1.00 93.19 97 LEU A CA 1
ATOM 809 C C . LEU A 1 97 ? -3.714 -3.780 12.194 1.00 93.19 97 LEU A C 1
ATOM 811 O O . LEU A 1 97 ? -3.605 -3.635 10.980 1.00 93.19 97 LEU A O 1
ATOM 815 N N . ASN A 1 98 ? -3.754 -4.988 12.754 1.00 92.25 98 ASN A N 1
ATOM 816 C CA . ASN A 1 98 ? -3.708 -6.240 11.991 1.00 92.25 98 ASN A CA 1
ATOM 817 C C . ASN A 1 98 ? -4.998 -6.531 11.192 1.00 92.25 98 ASN A C 1
ATOM 819 O O . ASN A 1 98 ? -5.022 -7.481 10.418 1.00 92.25 98 ASN A O 1
ATOM 823 N N . HIS A 1 99 ? -6.058 -5.735 11.359 1.00 94.88 99 HIS A N 1
ATOM 824 C CA . HIS A 1 99 ? -7.292 -5.804 10.567 1.00 94.88 99 HIS A CA 1
ATOM 825 C C . HIS A 1 99 ? -7.349 -4.735 9.460 1.00 94.88 99 HIS A C 1
ATOM 827 O O . HIS A 1 99 ? -8.344 -4.637 8.736 1.00 94.88 99 HIS A O 1
ATOM 833 N N . TRP A 1 100 ? -6.289 -3.935 9.315 1.00 94.00 100 TRP A N 1
ATOM 834 C CA . TRP A 1 100 ? -6.098 -3.054 8.167 1.00 94.00 100 TRP A CA 1
ATOM 835 C C . TRP A 1 100 ? -5.423 -3.847 7.063 1.00 94.00 100 TRP A C 1
ATOM 837 O O . TRP A 1 100 ? -4.218 -4.096 7.117 1.00 94.00 100 TRP A O 1
ATOM 847 N N . VAL A 1 101 ? -6.219 -4.268 6.091 1.00 93.25 101 VAL A N 1
ATOM 848 C CA . VAL A 1 101 ? -5.796 -5.157 5.016 1.00 93.25 101 VAL A CA 1
ATOM 849 C C . VAL A 1 101 ? -5.355 -4.312 3.823 1.00 93.25 101 VAL A C 1
ATOM 851 O O . VAL A 1 101 ? -6.129 -3.465 3.362 1.00 93.25 101 VAL A O 1
ATOM 854 N N . PRO A 1 102 ? -4.132 -4.510 3.308 1.00 91.00 102 PRO A N 1
ATOM 855 C CA . PRO A 1 102 ? -3.697 -3.832 2.098 1.00 91.00 102 PRO A CA 1
ATOM 856 C C . PRO A 1 102 ? -4.627 -4.123 0.913 1.00 91.00 102 PRO A C 1
ATOM 858 O O . PRO A 1 102 ? -5.127 -5.235 0.769 1.00 91.00 102 PRO A O 1
ATOM 861 N N . ASP A 1 103 ? -4.845 -3.132 0.053 1.00 94.12 103 ASP A N 1
ATOM 862 C CA . ASP A 1 103 ? -5.610 -3.315 -1.180 1.00 94.12 103 ASP A CA 1
ATOM 863 C C . ASP A 1 103 ? -4.780 -4.095 -2.213 1.00 94.12 103 ASP A C 1
ATOM 865 O O . ASP A 1 103 ? -3.775 -3.603 -2.738 1.00 94.12 103 ASP A O 1
ATOM 869 N N . GLU A 1 104 ? -5.199 -5.333 -2.477 1.00 93.75 104 GLU A N 1
ATOM 870 C CA . GLU A 1 104 ? -4.499 -6.270 -3.359 1.00 93.75 104 GLU A CA 1
ATOM 871 C C . GLU A 1 104 ? -4.406 -5.767 -4.803 1.00 93.75 104 GLU A C 1
ATOM 873 O O . GLU A 1 104 ? -3.365 -5.927 -5.444 1.00 93.75 104 GLU A O 1
ATOM 878 N N . LEU A 1 105 ? -5.457 -5.114 -5.306 1.00 94.31 105 LEU A N 1
ATOM 879 C CA . LEU A 1 105 ? -5.493 -4.589 -6.669 1.00 94.31 105 LEU A CA 1
ATOM 880 C C . LEU A 1 105 ? -4.446 -3.485 -6.838 1.00 94.31 105 LEU A C 1
ATOM 882 O O . LEU A 1 105 ? -3.636 -3.528 -7.764 1.00 94.31 105 LEU A O 1
ATOM 886 N N . HIS A 1 106 ? -4.418 -2.519 -5.921 1.00 92.25 106 HIS A N 1
ATOM 887 C CA . HIS A 1 106 ? -3.458 -1.420 -5.975 1.00 92.25 106 HIS A CA 1
ATOM 888 C C . HIS A 1 106 ? -2.016 -1.894 -5.748 1.00 92.25 106 HIS A C 1
ATOM 890 O O . HIS A 1 106 ? -1.092 -1.350 -6.358 1.00 92.25 106 HIS A O 1
ATOM 896 N N . ILE A 1 107 ? -1.805 -2.925 -4.922 1.00 92.25 107 ILE A N 1
ATOM 897 C CA . ILE A 1 107 ? -0.490 -3.564 -4.781 1.00 92.25 107 ILE A CA 1
ATOM 898 C C . ILE A 1 107 ? -0.063 -4.222 -6.091 1.00 92.25 107 ILE A C 1
ATOM 900 O O . ILE A 1 107 ? 1.060 -3.996 -6.540 1.00 92.25 107 ILE A O 1
ATOM 904 N N . MET A 1 108 ? -0.940 -5.009 -6.715 1.00 95.25 108 MET A N 1
ATOM 905 C CA . MET A 1 108 ? -0.645 -5.692 -7.974 1.00 95.25 108 MET A CA 1
ATOM 906 C C . MET A 1 108 ? -0.265 -4.694 -9.071 1.00 95.25 108 MET A C 1
ATOM 908 O O . MET A 1 10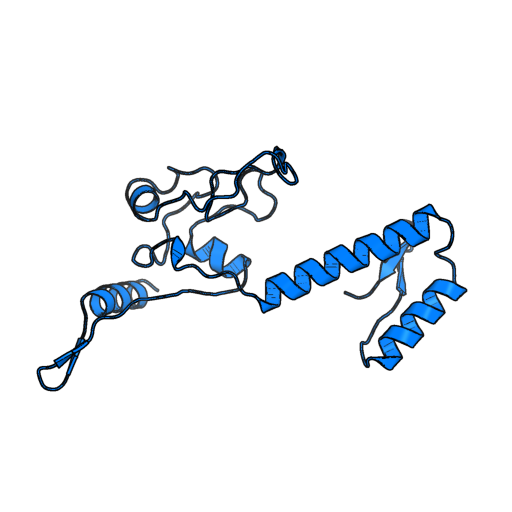8 ? 0.739 -4.896 -9.757 1.00 95.25 108 MET A O 1
ATOM 912 N N . LEU A 1 109 ? -1.016 -3.596 -9.205 1.00 92.38 109 LEU A N 1
ATOM 913 C CA . LEU A 1 109 ? -0.694 -2.522 -10.149 1.00 92.38 109 LEU A CA 1
ATOM 914 C C . LEU A 1 109 ? 0.694 -1.941 -9.862 1.00 92.38 109 LEU A C 1
ATOM 916 O O . LEU A 1 109 ? 1.536 -1.877 -10.753 1.00 92.38 109 LEU A O 1
ATOM 920 N N . ARG A 1 110 ? 0.993 -1.634 -8.594 1.00 91.88 110 ARG A N 1
ATOM 921 C CA . ARG A 1 110 ? 2.292 -1.072 -8.214 1.00 91.88 110 ARG A CA 1
ATOM 922 C C . ARG A 1 110 ? 3.466 -2.021 -8.469 1.00 91.88 110 ARG A C 1
ATOM 924 O O . ARG A 1 110 ? 4.542 -1.566 -8.857 1.00 91.88 110 ARG A O 1
ATOM 931 N N . ILE A 1 111 ? 3.288 -3.318 -8.220 1.00 93.12 111 ILE A N 1
ATOM 932 C CA . ILE A 1 111 ? 4.296 -4.343 -8.526 1.00 93.12 111 ILE A CA 1
ATOM 933 C C . ILE A 1 111 ? 4.511 -4.417 -10.037 1.00 93.12 111 ILE A C 1
ATOM 935 O O . ILE A 1 111 ? 5.655 -4.427 -10.484 1.00 93.12 111 ILE A O 1
ATOM 939 N N . THR A 1 112 ? 3.427 -4.411 -10.813 1.00 92.69 112 THR A N 1
ATOM 940 C CA . THR A 1 112 ? 3.479 -4.455 -12.279 1.00 92.69 112 THR A CA 1
ATOM 941 C C . THR A 1 112 ? 4.248 -3.258 -12.838 1.00 92.69 112 THR A C 1
ATOM 943 O O . THR A 1 112 ? 5.182 -3.456 -13.613 1.00 92.69 112 THR A O 1
ATOM 946 N N . ASP A 1 113 ? 3.957 -2.041 -12.368 1.00 91.44 113 ASP A N 1
ATOM 947 C CA . ASP A 1 113 ? 4.677 -0.819 -12.758 1.00 91.44 113 ASP A CA 1
ATOM 948 C C . ASP A 1 113 ? 6.183 -0.921 -12.483 1.00 91.44 113 ASP A C 1
ATOM 950 O O . ASP A 1 113 ? 7.020 -0.529 -13.303 1.00 91.44 113 ASP A O 1
ATOM 954 N N . HIS A 1 114 ? 6.543 -1.453 -11.310 1.00 92.94 114 HIS A N 1
ATOM 955 C CA . HIS A 1 114 ? 7.935 -1.620 -10.911 1.00 92.94 114 HIS A CA 1
ATOM 956 C C . HIS A 1 114 ? 8.660 -2.665 -11.757 1.00 92.94 114 HIS A C 1
ATOM 958 O O . HIS A 1 114 ? 9.762 -2.390 -12.228 1.00 92.94 114 HIS A O 1
ATOM 964 N N . LEU A 1 115 ? 8.052 -3.830 -11.983 1.00 94.56 115 LEU A N 1
ATOM 965 C CA . LEU A 1 115 ? 8.621 -4.863 -12.849 1.00 94.56 115 LEU A CA 1
ATOM 966 C C . LEU A 1 115 ? 8.805 -4.343 -14.274 1.00 94.56 115 LEU A C 1
ATOM 968 O O . LEU A 1 115 ? 9.845 -4.572 -14.885 1.00 94.56 115 LEU A O 1
ATOM 972 N N . TRP A 1 116 ? 7.840 -3.580 -14.786 1.00 92.12 116 TRP A N 1
ATOM 973 C CA . TRP A 1 116 ? 7.936 -3.025 -16.129 1.00 92.12 116 TRP A CA 1
ATOM 974 C C . TRP A 1 116 ? 9.028 -1.965 -16.252 1.00 92.12 116 TRP A C 1
ATOM 976 O O . TRP A 1 116 ? 9.803 -1.979 -17.208 1.00 92.12 116 TRP A O 1
ATOM 986 N N . SER A 1 117 ? 9.178 -1.120 -15.231 1.00 92.69 117 SER A N 1
ATOM 987 C CA . SER A 1 117 ? 10.294 -0.175 -15.147 1.00 92.69 117 SER A CA 1
ATOM 988 C C . SER A 1 117 ? 11.655 -0.878 -15.189 1.00 92.69 117 SER A C 1
ATOM 990 O O . SER A 1 117 ? 12.572 -0.381 -15.840 1.00 92.69 117 SER A O 1
ATOM 992 N N . LEU A 1 118 ? 11.781 -2.034 -14.527 1.00 95.19 118 LEU A N 1
ATOM 993 C CA . LEU A 1 118 ? 13.011 -2.831 -14.525 1.00 95.19 118 LEU A CA 1
ATOM 994 C C . LEU A 1 118 ? 13.307 -3.438 -15.900 1.00 95.19 118 LEU A C 1
ATOM 996 O O . LEU A 1 118 ? 14.437 -3.327 -16.363 1.00 95.19 118 LEU A O 1
ATOM 1000 N N . VAL A 1 119 ? 12.300 -3.989 -16.587 1.00 94.69 119 VAL A N 1
ATOM 1001 C CA . VAL A 1 119 ? 12.463 -4.513 -17.957 1.00 94.69 119 VAL A CA 1
ATOM 1002 C C . VAL A 1 119 ? 12.972 -3.424 -18.904 1.00 94.69 119 VAL A C 1
ATOM 1004 O O . VAL A 1 119 ? 13.907 -3.648 -19.670 1.00 94.69 119 VAL A O 1
ATOM 1007 N N . ILE A 1 120 ? 12.392 -2.221 -18.848 1.00 93.88 120 ILE A N 1
ATOM 1008 C CA . ILE A 1 120 ? 12.844 -1.105 -19.690 1.00 93.88 120 ILE A CA 1
ATOM 1009 C C . ILE A 1 120 ? 14.268 -0.672 -19.322 1.00 93.88 120 ILE A C 1
ATOM 1011 O O . ILE A 1 120 ? 15.072 -0.432 -20.223 1.00 93.88 120 ILE A O 1
ATOM 1015 N N . ALA A 1 121 ? 14.597 -0.595 -18.029 1.00 94.19 121 ALA A N 1
ATOM 1016 C CA . ALA A 1 121 ? 15.940 -0.244 -17.573 1.00 94.19 121 ALA A CA 1
ATOM 1017 C C . ALA A 1 121 ? 16.997 -1.240 -18.079 1.00 94.19 121 ALA A C 1
ATOM 1019 O O . ALA A 1 121 ? 18.026 -0.821 -18.604 1.00 94.19 121 ALA A O 1
ATOM 1020 N N . GLU A 1 122 ? 16.705 -2.538 -18.012 1.00 96.88 122 GLU A N 1
ATOM 1021 C CA . GLU A 1 122 ? 17.586 -3.596 -18.509 1.00 96.88 122 GLU A CA 1
ATOM 1022 C C . GLU A 1 122 ? 17.783 -3.495 -20.032 1.00 96.88 122 GLU A C 1
ATOM 1024 O O . GLU A 1 122 ? 18.910 -3.499 -20.525 1.00 96.88 122 GLU A O 1
ATOM 1029 N N . LEU A 1 123 ? 16.711 -3.280 -20.804 1.00 96.00 123 LEU A N 1
ATOM 1030 C CA . LEU A 1 123 ? 16.819 -3.055 -22.253 1.00 96.00 123 LEU A CA 1
ATOM 1031 C C . LEU A 1 123 ? 17.687 -1.838 -22.604 1.00 96.00 123 LEU A C 1
ATOM 1033 O O . LEU A 1 123 ? 18.367 -1.843 -23.634 1.00 96.00 123 LEU A O 1
ATOM 1037 N N . MET A 1 124 ? 17.648 -0.783 -21.787 1.00 93.69 124 MET A N 1
ATOM 1038 C CA . MET A 1 124 ? 18.497 0.395 -21.969 1.00 93.69 124 MET A CA 1
ATOM 1039 C C . MET A 1 124 ? 19.962 0.089 -21.653 1.00 93.69 124 MET A C 1
ATOM 1041 O O . MET A 1 124 ? 20.831 0.494 -22.423 1.00 93.69 124 MET A O 1
ATOM 1045 N N . GLU A 1 125 ? 20.227 -0.648 -20.575 1.00 96.25 125 GLU A N 1
ATOM 1046 C CA . GLU A 1 125 ? 21.575 -1.054 -20.162 1.00 96.25 125 GLU A CA 1
ATOM 1047 C C . GLU A 1 125 ? 22.279 -1.892 -21.239 1.00 96.25 125 GLU A C 1
ATOM 1049 O O . GLU A 1 125 ? 23.433 -1.631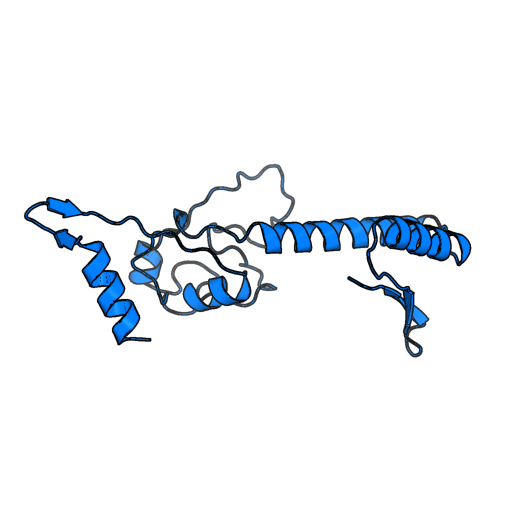 -21.573 1.00 96.25 125 GLU A O 1
ATOM 1054 N N . TYR A 1 126 ? 21.558 -2.819 -21.876 1.00 96.69 126 TYR A N 1
ATOM 1055 C CA . TYR A 1 126 ? 22.086 -3.631 -22.978 1.00 96.69 126 TYR A CA 1
ATOM 1056 C C . TYR A 1 126 ? 22.109 -2.916 -24.343 1.00 96.69 126 TYR A C 1
ATOM 1058 O O . TYR A 1 126 ? 22.466 -3.524 -25.352 1.00 96.69 126 TYR A O 1
ATOM 1066 N N . GLY A 1 127 ? 21.695 -1.647 -24.427 1.00 95.38 127 GLY A N 1
ATOM 1067 C CA . GLY A 1 127 ? 21.609 -0.919 -25.702 1.00 95.38 127 GLY A CA 1
ATOM 1068 C C . GLY A 1 127 ? 20.548 -1.469 -26.668 1.00 95.38 127 GLY A C 1
ATOM 1069 O O . GLY A 1 127 ? 20.554 -1.153 -27.859 1.00 95.38 127 GLY A O 1
ATOM 1070 N N . LEU A 1 128 ? 19.615 -2.283 -26.169 1.00 96.50 128 LEU A N 1
ATOM 1071 C CA . LEU A 1 128 ? 18.543 -2.910 -26.942 1.00 96.50 128 LEU A CA 1
ATOM 1072 C C . LEU A 1 128 ? 17.294 -2.030 -27.039 1.00 96.50 128 LEU A C 1
ATOM 1074 O O . LEU A 1 128 ? 16.390 -2.335 -27.815 1.00 96.50 128 LEU A O 1
ATOM 1078 N N . PHE A 1 129 ? 17.225 -0.926 -26.295 1.00 95.12 129 PHE A N 1
ATOM 1079 C CA . PHE A 1 129 ? 16.091 -0.001 -26.298 1.00 95.12 129 PHE A CA 1
ATOM 1080 C C . PHE A 1 129 ? 16.047 0.910 -27.549 1.00 95.12 129 PHE A C 1
ATOM 1082 O O . PHE A 1 129 ? 16.131 2.140 -27.487 1.00 95.12 129 PHE A O 1
ATOM 1089 N N . ASN A 1 130 ? 15.901 0.292 -28.720 1.00 94.56 130 ASN A N 1
ATOM 1090 C CA . ASN A 1 130 ? 15.802 0.935 -30.032 1.00 94.56 130 ASN A CA 1
ATOM 1091 C C . ASN A 1 130 ? 14.358 0.916 -30.584 1.00 94.56 130 ASN A C 1
ATOM 1093 O O . ASN A 1 130 ? 13.428 0.435 -29.933 1.00 94.56 130 ASN A O 1
ATOM 1097 N N . ASP A 1 131 ? 14.161 1.464 -31.788 1.00 94.81 131 ASP A N 1
ATOM 1098 C CA . ASP A 1 131 ? 12.837 1.545 -32.425 1.00 94.81 131 ASP A CA 1
ATOM 1099 C C . ASP A 1 131 ? 12.205 0.173 -32.675 1.00 94.81 131 ASP A C 1
ATOM 1101 O O . ASP A 1 131 ? 10.990 0.031 -32.543 1.00 94.81 131 ASP A O 1
ATOM 1105 N N . THR A 1 132 ? 13.006 -0.839 -33.010 1.00 96.56 132 THR A N 1
ATOM 1106 C CA . THR A 1 132 ? 12.522 -2.205 -33.244 1.00 96.56 132 THR A CA 1
ATOM 1107 C C . THR A 1 132 ? 11.961 -2.799 -31.958 1.00 96.56 132 THR A C 1
ATOM 1109 O O . THR A 1 132 ? 10.818 -3.249 -31.938 1.00 96.56 132 THR A O 1
ATOM 1112 N N . THR A 1 133 ? 12.711 -2.718 -30.858 1.00 96.25 133 THR A N 1
ATOM 1113 C CA . THR A 1 133 ? 12.274 -3.218 -29.548 1.00 96.25 133 THR A CA 1
ATOM 1114 C C . THR A 1 133 ? 11.025 -2.492 -29.054 1.00 96.25 133 THR A C 1
ATOM 1116 O O . THR A 1 133 ? 10.077 -3.133 -28.603 1.00 96.25 133 THR A O 1
ATOM 1119 N N . ARG A 1 134 ? 10.967 -1.159 -29.200 1.00 95.75 134 ARG A N 1
ATOM 1120 C CA . ARG A 1 134 ? 9.766 -0.384 -28.845 1.00 95.75 134 ARG A CA 1
ATOM 1121 C C . ARG A 1 134 ? 8.538 -0.822 -29.646 1.00 95.75 134 ARG A C 1
ATOM 1123 O O . ARG A 1 134 ? 7.462 -0.936 -29.064 1.00 95.75 134 ARG A O 1
ATOM 1130 N N . LYS A 1 135 ? 8.681 -1.085 -30.951 1.00 96.62 135 LYS A N 1
ATOM 1131 C CA . LYS A 1 135 ? 7.580 -1.579 -31.798 1.00 96.62 135 LYS A CA 1
ATOM 1132 C C . LYS A 1 135 ? 7.086 -2.951 -31.348 1.00 96.62 135 LYS A C 1
ATOM 1134 O O . LYS A 1 135 ? 5.884 -3.098 -31.159 1.00 96.62 135 LYS A O 1
ATOM 1139 N N . ILE A 1 136 ? 7.997 -3.895 -31.096 1.00 96.94 136 ILE A N 1
ATOM 1140 C CA . ILE A 1 136 ? 7.653 -5.239 -30.600 1.00 96.94 136 ILE A CA 1
ATOM 1141 C C . ILE A 1 136 ? 6.857 -5.137 -29.295 1.00 96.94 136 ILE A C 1
ATOM 1143 O O . ILE A 1 136 ? 5.793 -5.734 -29.171 1.00 96.94 136 ILE A O 1
ATOM 1147 N N . ILE A 1 137 ? 7.321 -4.322 -28.343 1.00 95.81 137 ILE A N 1
ATOM 1148 C CA . ILE A 1 137 ? 6.619 -4.117 -27.068 1.00 95.81 137 ILE A CA 1
ATOM 1149 C C . ILE A 1 137 ? 5.199 -3.578 -27.292 1.00 95.81 137 ILE A C 1
ATOM 1151 O O . ILE A 1 137 ? 4.246 -4.075 -26.695 1.00 95.81 137 ILE A O 1
ATOM 1155 N N . VAL A 1 138 ? 5.038 -2.570 -28.153 1.00 96.00 138 VAL A N 1
ATOM 1156 C CA . VAL A 1 138 ? 3.721 -1.986 -28.456 1.00 96.00 138 VAL A CA 1
ATOM 1157 C C . VAL A 1 138 ? 2.798 -3.006 -29.131 1.00 96.00 138 VAL A C 1
ATOM 1159 O O . VAL A 1 138 ? 1.609 -3.055 -28.813 1.00 96.00 138 VAL A O 1
ATOM 1162 N N . GLU A 1 139 ? 3.319 -3.832 -30.037 1.00 97.19 139 GLU A N 1
ATOM 1163 C CA . GLU A 1 139 ? 2.560 -4.896 -30.703 1.00 97.19 139 GLU A CA 1
ATOM 1164 C C . GLU A 1 139 ? 2.117 -5.987 -29.723 1.00 97.19 139 GLU A C 1
ATOM 1166 O O . GLU A 1 139 ? 0.949 -6.382 -29.741 1.00 97.19 139 GLU A O 1
ATOM 1171 N N . GLU A 1 140 ? 2.991 -6.405 -28.807 1.00 96.12 140 GLU A N 1
ATOM 1172 C CA . GLU A 1 140 ? 2.662 -7.374 -27.759 1.00 96.12 140 GLU A CA 1
ATOM 1173 C C . GLU A 1 140 ? 1.626 -6.828 -26.768 1.00 96.12 140 GLU A C 1
ATOM 117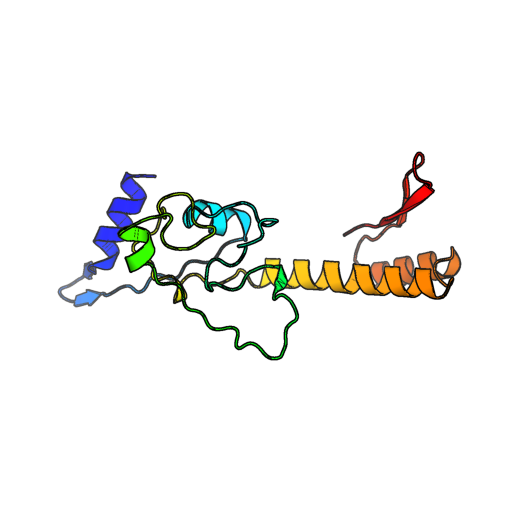5 O O . GLU A 1 140 ? 0.656 -7.512 -26.437 1.00 96.12 140 GLU A O 1
ATOM 1180 N N . MET A 1 141 ? 1.754 -5.563 -26.358 1.00 95.00 141 MET A N 1
ATOM 1181 C CA . MET A 1 141 ? 0.748 -4.896 -25.523 1.00 95.00 141 MET A CA 1
ATOM 1182 C C . MET A 1 141 ? -0.602 -4.798 -26.241 1.00 95.00 141 MET A C 1
ATOM 1184 O O . MET A 1 141 ? -1.654 -5.093 -25.666 1.00 95.00 141 MET A O 1
ATOM 1188 N N . LYS A 1 142 ? -0.589 -4.474 -27.538 1.00 96.06 142 LYS A N 1
ATOM 1189 C CA . LYS A 1 142 ? -1.795 -4.464 -28.372 1.00 96.06 142 LYS A CA 1
ATOM 1190 C C . LYS A 1 142 ? -2.415 -5.859 -28.492 1.00 96.06 142 LYS A C 1
ATOM 1192 O O . LYS A 1 142 ? -3.642 -5.967 -28.449 1.00 96.06 142 LYS A O 1
ATOM 1197 N N . ARG A 1 143 ? -1.607 -6.923 -28.604 1.00 97.88 143 ARG A N 1
ATOM 1198 C CA . ARG A 1 143 ? -2.068 -8.324 -28.653 1.00 97.88 143 ARG A CA 1
ATOM 1199 C C . ARG A 1 143 ? -2.877 -8.696 -27.410 1.00 97.88 143 ARG A C 1
ATOM 1201 O O . ARG A 1 143 ? -3.901 -9.365 -27.537 1.00 97.88 143 ARG A O 1
ATOM 1208 N N . ILE A 1 144 ? -2.478 -8.208 -26.235 1.00 95.69 144 ILE A N 1
ATOM 1209 C CA . ILE A 1 144 ? -3.220 -8.388 -24.973 1.00 95.69 144 ILE A CA 1
ATOM 1210 C C . ILE A 1 144 ? -4.274 -7.296 -24.713 1.00 95.69 144 ILE A C 1
ATOM 1212 O O . ILE A 1 144 ? -4.832 -7.223 -23.623 1.00 95.69 144 ILE A O 1
ATOM 1216 N N . LYS A 1 145 ? -4.598 -6.478 -25.725 1.00 95.81 145 LYS A N 1
ATOM 1217 C CA . LYS A 1 145 ? -5.605 -5.401 -25.685 1.00 95.81 145 LYS A CA 1
ATOM 1218 C C . LYS A 1 145 ? -5.300 -4.283 -24.677 1.00 95.81 145 LYS A C 1
ATOM 1220 O O . LYS A 1 145 ? -6.214 -3.588 -24.237 1.00 95.81 145 LYS A O 1
ATOM 1225 N N . VAL A 1 146 ? -4.026 -4.064 -24.359 1.00 91.94 146 VAL A N 1
ATOM 1226 C CA . VAL A 1 146 ? -3.563 -2.946 -23.531 1.00 91.94 146 VAL A CA 1
ATOM 1227 C C . VAL A 1 146 ? -3.131 -1.793 -24.436 1.00 91.94 146 VAL A C 1
ATOM 1229 O O . VAL A 1 146 ? -2.357 -1.968 -25.379 1.00 91.94 146 VAL A O 1
ATOM 1232 N N . ARG A 1 147 ? -3.637 -0.585 -24.166 1.00 92.94 147 ARG A N 1
ATOM 1233 C CA . ARG A 1 147 ? -3.199 0.624 -24.871 1.00 92.94 147 ARG A CA 1
ATOM 1234 C C . ARG A 1 147 ? -1.866 1.078 -24.281 1.00 92.94 147 ARG A C 1
ATOM 1236 O O . ARG A 1 147 ? -1.844 1.644 -23.198 1.00 92.94 147 ARG A O 1
ATOM 1243 N N . PHE A 1 148 ? -0.784 0.863 -25.020 1.00 93.81 148 PHE A N 1
ATOM 1244 C CA . PHE A 1 148 ? 0.570 1.187 -24.583 1.00 93.81 148 PHE A CA 1
ATOM 1245 C C . PHE A 1 148 ? 1.311 1.976 -25.662 1.00 93.81 148 PHE A C 1
ATOM 1247 O O . PHE A 1 148 ? 1.242 1.631 -26.844 1.00 93.81 148 PHE A O 1
ATOM 1254 N N . GLN A 1 149 ? 1.995 3.051 -25.276 1.00 94.25 149 GLN A N 1
ATOM 1255 C CA . GLN A 1 149 ? 2.725 3.925 -26.194 1.00 94.25 149 GLN A CA 1
ATOM 1256 C C . GLN A 1 149 ? 4.028 4.405 -25.562 1.00 94.25 149 GLN A C 1
ATOM 1258 O O . GLN A 1 149 ? 4.099 4.572 -24.349 1.00 94.25 149 GLN A O 1
ATOM 1263 N N . PHE A 1 150 ? 5.027 4.675 -26.402 1.00 94.62 150 PHE A N 1
ATOM 1264 C CA . PHE A 1 150 ? 6.256 5.372 -26.029 1.00 94.62 150 PHE A CA 1
ATOM 1265 C C . PHE A 1 150 ? 6.244 6.791 -26.600 1.00 94.62 150 PHE A C 1
ATOM 1267 O O . PHE A 1 150 ? 5.784 7.003 -27.723 1.00 94.62 150 PHE A O 1
ATOM 1274 N N . TRP A 1 151 ? 6.801 7.751 -25.869 1.00 94.31 151 TRP A N 1
ATOM 1275 C CA . TRP A 1 151 ? 7.062 9.103 -26.369 1.00 94.31 151 TRP A CA 1
ATOM 1276 C C . TRP A 1 151 ? 8.345 9.659 -25.761 1.00 94.31 151 TRP A C 1
ATOM 1278 O O . TRP A 1 151 ? 8.797 9.208 -24.712 1.00 94.31 151 TRP A O 1
ATOM 1288 N N . GLN A 1 152 ? 8.937 10.650 -26.417 1.00 92.69 152 GLN A N 1
ATOM 1289 C CA . GLN A 1 152 ? 10.144 11.309 -25.936 1.00 92.69 152 GLN A CA 1
ATOM 1290 C C . GLN A 1 152 ? 9.790 12.683 -25.360 1.00 92.69 152 GLN A C 1
ATOM 1292 O O . GLN A 1 152 ? 9.058 13.450 -25.987 1.00 92.69 152 GLN A O 1
ATOM 1297 N N . ILE A 1 153 ? 10.311 13.009 -24.176 1.00 91.50 153 ILE A N 1
ATOM 1298 C CA . ILE A 1 153 ? 10.258 14.379 -23.655 1.00 91.50 153 ILE A CA 1
ATOM 1299 C C . ILE A 1 153 ? 11.249 15.219 -24.462 1.00 91.50 153 ILE A C 1
ATOM 1301 O O . ILE A 1 153 ? 12.436 14.898 -24.519 1.00 91.50 153 ILE A O 1
ATOM 1305 N N . GLN A 1 154 ? 10.766 16.303 -25.073 1.00 85.12 154 GLN A N 1
ATOM 1306 C CA . GLN A 1 154 ? 11.572 17.159 -25.951 1.00 85.12 154 GLN A CA 1
ATOM 1307 C C . GLN A 1 154 ? 12.767 17.802 -25.229 1.00 85.12 154 GLN A C 1
ATOM 1309 O O . GLN A 1 154 ? 13.851 17.888 -25.798 1.00 85.12 154 GLN A O 1
ATOM 1314 N N . GLU A 1 155 ? 12.584 18.208 -23.973 1.00 87.75 155 GLU A N 1
ATOM 1315 C CA . GLU A 1 155 ? 13.584 18.926 -23.170 1.00 87.75 155 GLU A CA 1
ATOM 1316 C C . GLU A 1 155 ? 14.764 18.036 -22.762 1.00 87.75 155 GLU A C 1
ATOM 1318 O O . GLU A 1 155 ? 15.924 18.418 -22.891 1.00 87.75 155 GLU A O 1
ATOM 1323 N N . THR A 1 156 ? 14.471 16.829 -22.281 1.00 87.44 156 THR A N 1
ATOM 1324 C CA . THR A 1 156 ? 15.459 15.918 -21.685 1.00 87.44 156 THR A CA 1
ATOM 1325 C C . THR A 1 156 ? 15.922 14.833 -22.651 1.00 87.44 156 THR A C 1
ATOM 1327 O O . THR A 1 156 ? 16.847 14.085 -22.339 1.00 87.44 156 THR A O 1
ATOM 1330 N N . LYS A 1 157 ? 15.255 14.698 -23.806 1.00 84.69 157 LYS A N 1
ATOM 1331 C CA . LYS A 1 157 ? 15.388 13.565 -24.732 1.00 84.69 157 LYS A CA 1
ATOM 1332 C C . LYS A 1 157 ? 15.143 12.202 -24.072 1.00 84.69 157 LYS A C 1
ATOM 1334 O O . LYS A 1 157 ? 15.506 11.178 -24.652 1.00 84.69 157 LYS A O 1
ATOM 1339 N N . THR A 1 158 ? 14.504 12.160 -22.902 1.00 86.19 158 THR A N 1
ATOM 1340 C CA . THR A 1 158 ? 14.206 10.909 -22.198 1.00 86.19 158 THR A CA 1
ATOM 1341 C C . THR A 1 158 ? 12.949 10.266 -22.756 1.00 86.19 158 THR A C 1
ATOM 1343 O O . THR A 1 158 ? 11.970 10.947 -23.068 1.00 86.19 158 THR A O 1
ATOM 1346 N N . TRP A 1 159 ? 12.965 8.941 -22.854 1.00 89.25 159 TRP A N 1
ATOM 1347 C CA . TRP A 1 159 ? 11.789 8.170 -23.225 1.00 89.25 159 TRP A CA 1
ATOM 1348 C C . TRP A 1 159 ? 10.874 7.967 -22.024 1.00 89.25 159 TRP A C 1
ATOM 1350 O O . TRP A 1 159 ? 11.328 7.631 -20.935 1.00 89.25 159 TRP A O 1
ATOM 1360 N N . ASN A 1 160 ? 9.584 8.146 -22.260 1.00 91.06 160 ASN A N 1
ATOM 1361 C CA . ASN A 1 160 ? 8.502 7.767 -21.372 1.00 91.06 160 ASN A CA 1
ATOM 1362 C C . ASN A 1 160 ? 7.573 6.796 -22.077 1.00 91.06 160 ASN A C 1
ATOM 1364 O O . ASN A 1 160 ? 7.631 6.607 -23.296 1.00 91.06 160 ASN A O 1
ATOM 1368 N N . TYR A 1 161 ? 6.720 6.178 -21.277 1.00 91.94 161 TYR A N 1
ATOM 1369 C CA . TYR A 1 161 ? 5.767 5.195 -21.735 1.00 91.94 161 TYR A CA 1
ATOM 1370 C C . TYR A 1 161 ? 4.498 5.226 -20.897 1.00 91.94 161 TYR A C 1
ATOM 1372 O O . TYR A 1 161 ? 4.465 5.794 -19.805 1.00 91.94 161 TYR A O 1
ATOM 1380 N N . THR A 1 162 ? 3.437 4.645 -21.445 1.00 86.88 162 THR A N 1
ATOM 1381 C CA . THR A 1 162 ? 2.169 4.488 -20.738 1.00 86.88 162 THR A CA 1
ATOM 1382 C C . THR A 1 162 ? 2.349 3.493 -19.593 1.00 86.88 162 THR A C 1
ATOM 1384 O O . THR A 1 162 ? 2.811 2.383 -19.834 1.00 86.88 162 THR A O 1
ATOM 1387 N N . LEU A 1 163 ? 1.956 3.876 -18.382 1.00 66.31 163 LEU A N 1
ATOM 1388 C CA . LEU A 1 163 ? 1.600 2.966 -17.293 1.00 66.31 163 LEU A CA 1
ATOM 1389 C C . LEU A 1 163 ? 0.181 3.326 -16.860 1.00 66.31 163 LEU A C 1
ATOM 1391 O O . LEU A 1 163 ? -0.041 4.529 -16.584 1.00 66.31 163 LEU A O 1
#

Organism: Rhizophagus irregularis (strain DAOM 181602 / DAOM 197198 / MUCL 43194) (NCBI:txid747089)

Radius of gyration: 22.35 Å; chains: 1; bounding box: 57×32×57 Å

Sequence (163 aa):
MTQFCRNLRNLKEGLVINNVKWNFQFYFSSDWKFLAICLGFNSAHSKNFCPWCTIDKSQQGDLSKEWKISKEMEKLVEKSNYYKGHIRNSLFDMIPLNHWVPDELHIMLRITDHLWSLVIAELMEYGLFNDTTRKIIVEEMKRIKVRFQFWQIQETKTWNYTL

Secondary structure (DSSP, 8-state):
-HHHHHHHHHHHT-EEETTEEEP----EEE-HHHHHHHTTB--TTSSS--SS----GGGTT-TTS-------HHHHHH-TTSSTTB-S--TTTTS-GGGEEE-HHHHHHHHHHHHHHHHHHHHHHTT--SHHHHHHHHHHHHHTT----EEE-TTT--EEE--